Protein AF-A3ZPY6-F1 (afdb_monomer_lite)

Sequence (76 aa):
MTTSWAYLTKGNVVGSIRSNAAGFLLGLAAMGSAPWMLITALRGRPPLGYPNEVAALIAVSGVAAVMVAEWLYRVM

pLDDT: mean 91.18, std 3.54, range [76.69, 95.5]

Secondary structure (DSSP, 8-state):
-HHHHHHHHTT-HHHHHHH-HHHHHHHHHHHHHHHHHHHHHHHTS-TT-SPPHHHHHHHHHHHHHHHHHHHHHHH-

Structure (mmCIF, N/CA/C/O backbone):
data_AF-A3ZPY6-F1
#
_entry.id   AF-A3ZPY6-F1
#
loop_
_atom_site.group_PDB
_atom_site.id
_atom_site.type_symbol
_atom_site.label_atom_id
_atom_site.label_alt_id
_atom_site.label_comp_id
_atom_site.label_asym_id
_atom_site.label_entity_id
_atom_site.label_seq_id
_atom_site.pdbx_PDB_ins_code
_atom_site.Cartn_x
_atom_site.Cartn_y
_atom_site.Cartn_z
_atom_site.occupancy
_atom_site.B_iso_or_equiv
_atom_site.auth_seq_id
_atom_site.auth_comp_id
_atom_site.auth_asym_id
_atom_site.auth_atom_id
_atom_site.pdbx_PDB_model_num
ATOM 1 N N . MET A 1 1 ? -15.417 3.197 1.909 1.00 76.69 1 MET A N 1
ATOM 2 C CA . MET A 1 1 ? -14.225 3.340 1.038 1.00 76.69 1 MET A CA 1
ATOM 3 C C . MET A 1 1 ? -13.928 4.777 0.625 1.00 76.69 1 MET A C 1
ATOM 5 O O . MET A 1 1 ? -12.829 5.237 0.896 1.00 76.69 1 MET A O 1
ATOM 9 N N . THR A 1 2 ? -14.867 5.510 0.020 1.00 88.69 2 THR A N 1
ATOM 10 C CA . THR A 1 2 ? -14.656 6.898 -0.452 1.00 88.69 2 THR A CA 1
ATOM 11 C C . THR A 1 2 ? -14.197 7.870 0.644 1.00 88.69 2 THR A C 1
ATOM 13 O O . THR A 1 2 ? -13.329 8.700 0.397 1.00 88.69 2 THR A O 1
ATOM 16 N N . THR A 1 3 ? -14.686 7.725 1.881 1.00 89.56 3 THR A N 1
ATOM 17 C CA . THR A 1 3 ? -14.218 8.515 3.038 1.00 89.56 3 THR A CA 1
ATOM 18 C C . THR A 1 3 ? -12.750 8.247 3.384 1.00 89.56 3 THR A C 1
ATOM 20 O O . THR A 1 3 ? -11.988 9.180 3.622 1.00 89.56 3 THR A O 1
ATOM 23 N N . SER A 1 4 ? -12.333 6.977 3.358 1.00 90.62 4 SER A N 1
ATOM 24 C CA . SER A 1 4 ? -10.942 6.571 3.605 1.00 90.62 4 SER A CA 1
ATOM 25 C C . SER A 1 4 ? -10.002 7.136 2.537 1.00 90.62 4 SER A C 1
ATOM 27 O O . SER A 1 4 ? -8.949 7.684 2.868 1.00 90.62 4 SER A O 1
ATOM 29 N N . TRP A 1 5 ? -10.435 7.122 1.273 1.00 89.75 5 TRP A N 1
ATOM 30 C CA . TRP A 1 5 ? -9.734 7.772 0.163 1.00 89.75 5 TRP A CA 1
ATOM 31 C C . TRP A 1 5 ? -9.632 9.298 0.328 1.00 89.75 5 TRP A C 1
ATOM 33 O O . TRP A 1 5 ? -8.570 9.885 0.117 1.00 89.75 5 TRP A O 1
ATOM 43 N N . ALA A 1 6 ? -10.709 9.958 0.759 1.00 93.06 6 ALA A N 1
ATOM 44 C CA . ALA A 1 6 ? -10.702 11.399 1.007 1.00 93.06 6 ALA A CA 1
ATOM 45 C C . ALA A 1 6 ? -9.745 11.789 2.147 1.00 93.06 6 ALA A C 1
ATOM 47 O O . ALA A 1 6 ? -9.087 12.823 2.069 1.00 93.06 6 ALA A O 1
ATOM 48 N N . TYR A 1 7 ? -9.631 10.966 3.194 1.00 95.06 7 TYR A N 1
ATOM 49 C CA . TYR A 1 7 ? -8.630 11.177 4.239 1.00 95.06 7 TYR A CA 1
ATOM 50 C C . TYR A 1 7 ? -7.206 10.984 3.713 1.00 95.06 7 TYR A C 1
ATOM 52 O O . TYR A 1 7 ? -6.346 11.816 3.996 1.00 95.06 7 TYR A O 1
ATOM 60 N N . LEU A 1 8 ? -6.970 9.943 2.909 1.00 93.31 8 LEU A N 1
ATOM 61 C CA . LEU A 1 8 ? -5.650 9.647 2.352 1.00 93.31 8 LEU A CA 1
ATOM 62 C C . LEU A 1 8 ? -5.144 10.772 1.439 1.00 93.31 8 LEU A C 1
ATOM 64 O O . LEU A 1 8 ? -4.024 11.245 1.604 1.00 93.31 8 LEU A O 1
ATOM 68 N N . THR A 1 9 ? -5.991 11.260 0.531 1.00 92.62 9 THR A N 1
ATOM 69 C CA . THR A 1 9 ? -5.649 12.357 -0.397 1.00 92.62 9 THR A CA 1
ATOM 70 C C . THR A 1 9 ? -5.430 13.699 0.306 1.00 92.62 9 THR A C 1
ATOM 72 O O . THR A 1 9 ? -4.707 14.548 -0.205 1.00 92.62 9 THR A O 1
ATOM 75 N N . LYS A 1 10 ? -5.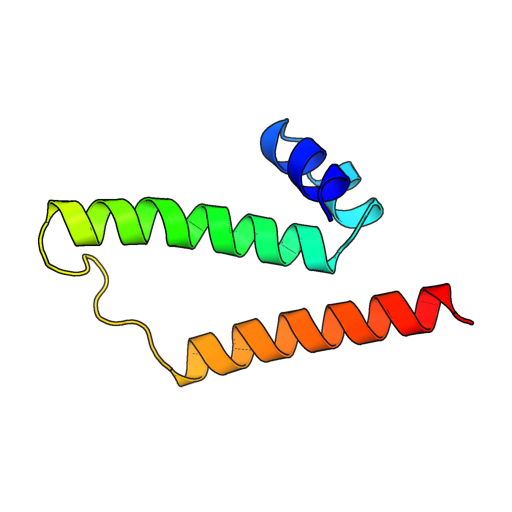995 13.882 1.504 1.00 94.75 10 LYS A N 1
ATOM 76 C CA . LYS A 1 10 ? -5.765 15.047 2.373 1.00 94.75 10 LYS A CA 1
ATOM 77 C C . LYS A 1 10 ? -4.582 14.868 3.338 1.00 94.75 10 LYS A C 1
ATOM 79 O O . LYS A 1 10 ? -4.401 15.696 4.225 1.00 94.75 10 LYS A O 1
ATOM 84 N N . GLY A 1 11 ? -3.810 13.785 3.217 1.00 92.62 11 GLY A N 1
ATOM 85 C CA . GLY A 1 11 ? -2.665 13.491 4.088 1.00 92.62 11 GLY A CA 1
ATOM 86 C C . GLY A 1 11 ? -3.029 12.969 5.485 1.00 92.62 11 GLY A C 1
ATOM 87 O O . GLY A 1 11 ? -2.153 12.792 6.327 1.00 92.62 11 GLY A O 1
ATOM 88 N N . ASN A 1 12 ? -4.304 12.680 5.757 1.00 94.31 12 ASN A N 1
ATOM 89 C CA . ASN A 1 12 ? -4.757 12.152 7.042 1.00 94.31 12 ASN A CA 1
ATOM 90 C C . ASN A 1 12 ? -4.731 10.613 7.047 1.00 94.31 12 ASN A C 1
ATOM 92 O O . ASN A 1 12 ? -5.752 9.941 6.892 1.00 94.31 12 ASN A O 1
ATOM 96 N N . VAL A 1 13 ? -3.539 10.051 7.249 1.00 92.56 13 VAL A N 1
ATOM 97 C CA . VAL A 1 13 ? -3.305 8.596 7.253 1.00 92.56 13 VAL A CA 1
ATOM 98 C C . VAL A 1 13 ? -4.111 7.890 8.351 1.00 92.56 13 VAL A C 1
ATOM 100 O O . VAL A 1 13 ? -4.760 6.876 8.099 1.00 92.56 13 VAL A O 1
ATOM 103 N N . VAL A 1 14 ? -4.133 8.452 9.562 1.00 92.12 14 VAL A N 1
ATOM 104 C CA . VAL A 1 14 ? -4.814 7.842 10.717 1.00 92.12 14 VAL A CA 1
ATOM 105 C C . VAL A 1 14 ? -6.330 7.800 10.512 1.00 92.12 14 VAL A C 1
ATOM 107 O O . VAL A 1 14 ? -6.964 6.777 10.773 1.00 92.12 14 VAL A O 1
ATOM 110 N N . GLY A 1 15 ? -6.918 8.887 10.006 1.00 90.25 15 GLY A N 1
ATOM 111 C CA . GLY A 1 15 ? -8.339 8.950 9.662 1.00 90.25 15 GLY A CA 1
ATOM 112 C C . GLY A 1 15 ? -8.708 7.985 8.534 1.00 90.25 15 GLY A C 1
ATOM 113 O O . GLY A 1 15 ? -9.764 7.350 8.574 1.00 90.25 15 GLY A O 1
ATOM 114 N N . SER A 1 16 ? -7.810 7.801 7.564 1.00 91.94 16 SER A N 1
ATOM 115 C CA . SER A 1 16 ? -7.997 6.851 6.467 1.00 91.94 16 SER A CA 1
ATOM 116 C C . SER A 1 16 ? -8.088 5.408 6.972 1.00 91.94 16 SER A C 1
ATOM 118 O O . SER A 1 16 ? -9.088 4.739 6.700 1.00 91.94 16 SER A O 1
ATOM 120 N N . ILE A 1 17 ? -7.126 4.972 7.795 1.00 92.50 17 ILE A N 1
ATOM 121 C CA . ILE A 1 17 ? -7.097 3.619 8.378 1.00 92.50 17 ILE A CA 1
ATOM 122 C C . ILE A 1 17 ? -8.308 3.382 9.286 1.00 92.50 17 ILE A C 1
ATOM 124 O O . ILE A 1 17 ? -8.981 2.364 9.156 1.00 92.50 17 ILE A O 1
ATOM 128 N N . ARG A 1 18 ? -8.622 4.330 10.184 1.00 91.06 18 ARG A N 1
ATOM 129 C CA . ARG A 1 18 ? -9.750 4.189 11.124 1.00 91.06 18 ARG A CA 1
ATOM 130 C C . ARG A 1 18 ? -11.104 4.112 10.429 1.00 91.06 18 ARG A C 1
ATOM 132 O O . ARG A 1 18 ? -12.008 3.452 10.929 1.00 91.06 18 ARG A O 1
ATOM 139 N N . SER A 1 19 ? -11.264 4.817 9.312 1.00 90.94 19 SER A N 1
ATOM 140 C CA . SER A 1 19 ? -12.538 4.820 8.592 1.00 90.94 19 SER A CA 1
ATOM 141 C C . SER A 1 19 ? -12.771 3.523 7.813 1.00 90.94 19 SER A C 1
ATOM 143 O O . SER A 1 19 ? -13.901 3.036 7.794 1.00 90.94 19 SER A O 1
ATOM 145 N N . ASN A 1 20 ? -11.732 2.966 7.179 1.00 91.31 20 ASN A N 1
ATOM 146 C CA . ASN A 1 20 ? -11.777 1.685 6.471 1.00 91.31 20 ASN A CA 1
ATOM 147 C C . ASN A 1 20 ? -10.344 1.219 6.157 1.00 91.31 20 ASN A C 1
ATOM 149 O O . ASN A 1 20 ? -9.654 1.844 5.346 1.00 91.31 20 ASN A O 1
ATOM 153 N N . ALA A 1 21 ? -9.904 0.119 6.768 1.00 91.38 21 ALA A N 1
ATOM 154 C CA . ALA A 1 21 ? -8.528 -0.360 6.651 1.00 91.38 21 ALA A CA 1
ATOM 155 C C . ALA A 1 21 ? -8.254 -0.940 5.256 1.00 91.38 21 ALA A C 1
ATOM 157 O O . ALA A 1 21 ? -7.219 -0.657 4.650 1.00 91.38 21 ALA A O 1
ATOM 158 N N . ALA A 1 22 ? -9.217 -1.677 4.698 1.00 91.94 22 ALA A N 1
ATOM 159 C CA . ALA A 1 22 ? -9.119 -2.190 3.332 1.00 91.94 22 ALA A CA 1
ATOM 160 C C . ALA A 1 22 ? -9.029 -1.062 2.287 1.00 91.94 22 ALA A C 1
ATOM 162 O O . ALA A 1 22 ? -8.241 -1.127 1.345 1.00 91.94 22 ALA A O 1
ATOM 163 N N . GLY A 1 23 ? -9.814 0.002 2.470 1.00 90.44 23 GLY A N 1
ATOM 164 C CA . GLY A 1 23 ? -9.815 1.189 1.618 1.00 90.44 23 GLY A CA 1
ATOM 165 C C . GLY A 1 23 ? -8.499 1.956 1.673 1.00 90.44 23 GLY A C 1
ATOM 166 O O . GLY A 1 23 ? -8.044 2.440 0.641 1.00 90.44 23 GLY A O 1
ATOM 167 N N . PHE A 1 24 ? -7.850 2.001 2.838 1.00 93.75 24 PHE A N 1
ATOM 168 C CA . PHE A 1 24 ? -6.507 2.559 2.969 1.00 93.75 24 PHE A CA 1
ATOM 169 C C . PHE A 1 24 ? -5.473 1.751 2.171 1.00 93.75 24 PHE A C 1
ATOM 171 O O . PHE A 1 24 ? -4.714 2.334 1.398 1.00 93.75 24 PHE A O 1
ATOM 178 N N . LEU A 1 25 ? -5.478 0.416 2.293 1.00 93.25 25 LEU A N 1
ATOM 179 C CA . LEU A 1 25 ? -4.565 -0.459 1.543 1.00 93.25 25 LEU A CA 1
ATOM 180 C C . LEU A 1 25 ? -4.748 -0.323 0.027 1.00 93.25 25 LEU A C 1
ATOM 182 O O . LEU A 1 25 ? -3.769 -0.212 -0.709 1.00 93.25 25 LEU A O 1
ATOM 186 N N . LEU A 1 26 ? -5.996 -0.269 -0.441 1.00 92.00 26 LEU A N 1
ATOM 187 C CA . LEU A 1 26 ? -6.299 -0.013 -1.850 1.00 92.00 26 LEU A CA 1
ATOM 188 C C . LEU A 1 26 ? -5.867 1.385 -2.289 1.00 92.00 26 LEU A C 1
ATOM 190 O O . LEU A 1 26 ? -5.383 1.554 -3.406 1.00 92.00 26 LEU A O 1
ATOM 194 N N . GLY A 1 27 ? -5.992 2.376 -1.407 1.00 92.12 27 GLY A N 1
ATOM 195 C CA . GLY A 1 27 ? -5.511 3.725 -1.661 1.00 92.12 27 GLY A CA 1
ATOM 196 C C . GLY A 1 27 ? -3.995 3.776 -1.864 1.00 92.12 27 GLY A C 1
ATOM 197 O O . GLY A 1 27 ? -3.529 4.381 -2.827 1.00 92.12 27 GLY A O 1
ATOM 198 N N . LEU A 1 28 ? -3.226 3.077 -1.023 1.00 92.38 28 LEU A N 1
ATOM 199 C CA . LEU A 1 28 ? -1.776 2.934 -1.190 1.00 92.38 28 LEU A CA 1
ATOM 200 C C . LEU A 1 28 ? -1.412 2.196 -2.480 1.00 92.38 28 LEU A C 1
ATOM 202 O O . LEU A 1 28 ? -0.515 2.629 -3.205 1.00 92.38 28 LEU A O 1
ATOM 206 N N . ALA A 1 29 ? -2.128 1.112 -2.790 1.00 91.81 29 ALA A N 1
ATOM 207 C CA . ALA A 1 29 ? -1.928 0.381 -4.034 1.00 91.81 29 ALA A CA 1
ATOM 208 C C . ALA A 1 29 ? -2.147 1.296 -5.248 1.00 91.81 29 ALA A C 1
ATOM 210 O O . ALA A 1 29 ? -1.315 1.304 -6.151 1.00 91.81 29 ALA A O 1
ATOM 211 N N . ALA A 1 30 ? -3.199 2.120 -5.236 1.00 92.19 30 ALA A N 1
ATOM 212 C CA . ALA A 1 30 ? -3.480 3.095 -6.287 1.00 92.19 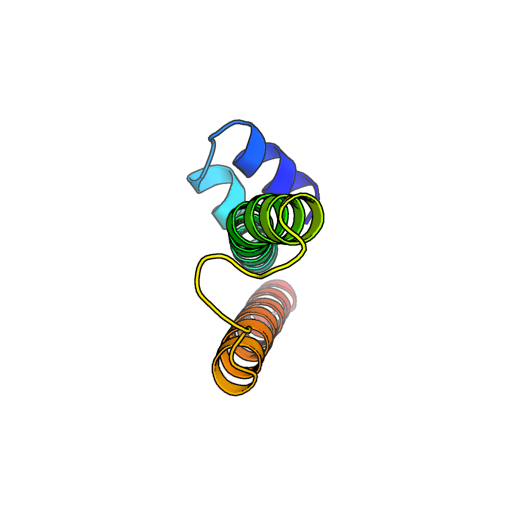30 ALA A CA 1
ATOM 213 C C . ALA A 1 30 ? -2.410 4.197 -6.383 1.00 92.19 30 ALA A C 1
ATOM 215 O O . ALA A 1 30 ? -2.012 4.565 -7.487 1.00 92.19 30 ALA A O 1
ATOM 216 N N . MET A 1 31 ? -1.902 4.698 -5.250 1.00 92.50 31 MET A N 1
ATOM 217 C CA . MET A 1 31 ? -0.820 5.692 -5.231 1.00 92.50 31 MET A CA 1
ATOM 218 C C . MET A 1 31 ? 0.472 5.172 -5.869 1.00 92.50 31 MET A C 1
ATOM 220 O O . MET A 1 31 ? 1.199 5.956 -6.470 1.00 92.50 31 MET A O 1
ATOM 224 N N . GLY A 1 32 ? 0.765 3.874 -5.754 1.00 90.69 32 GLY A N 1
ATOM 225 C CA . GLY A 1 32 ? 1.916 3.257 -6.415 1.00 90.69 32 GLY A CA 1
ATOM 226 C C . GLY A 1 32 ? 1.639 2.875 -7.870 1.00 90.69 32 GLY A C 1
ATOM 227 O O . GLY A 1 32 ? 2.438 3.172 -8.759 1.00 90.69 32 GLY A O 1
ATOM 228 N N . SER A 1 33 ? 0.500 2.228 -8.129 1.00 90.62 33 SER A N 1
ATOM 229 C CA . SER A 1 33 ? 0.182 1.665 -9.441 1.00 90.62 33 SER A CA 1
ATOM 230 C C . SER A 1 33 ? -0.186 2.727 -10.473 1.00 90.62 33 SER A C 1
ATOM 232 O O . SER A 1 33 ? 0.214 2.590 -11.625 1.00 90.62 33 SER A O 1
ATOM 234 N N . ALA A 1 34 ? -0.875 3.809 -10.097 1.00 92.62 34 ALA A N 1
ATOM 235 C CA . ALA A 1 34 ? -1.308 4.817 -11.062 1.00 92.62 34 ALA A CA 1
ATOM 236 C C . ALA A 1 34 ? -0.134 5.598 -11.689 1.00 92.62 34 ALA A C 1
ATOM 238 O O . ALA A 1 34 ? -0.063 5.647 -12.921 1.00 92.62 34 ALA A O 1
ATOM 239 N N . PRO A 1 35 ? 0.835 6.147 -10.922 1.00 93.06 35 PRO A N 1
ATOM 240 C CA . PRO A 1 35 ? 2.011 6.790 -11.510 1.00 93.06 35 PRO A CA 1
ATOM 241 C C . PRO A 1 35 ? 2.846 5.805 -12.320 1.00 93.06 35 PRO A C 1
ATOM 243 O O . PRO A 1 35 ? 3.320 6.135 -13.403 1.00 93.06 35 PRO A O 1
ATOM 246 N N . TRP A 1 36 ? 2.990 4.578 -11.819 1.00 90.81 36 TRP A N 1
ATOM 247 C CA . TRP A 1 36 ? 3.678 3.514 -12.528 1.00 90.81 36 TRP A CA 1
ATOM 248 C C . TRP A 1 36 ? 3.049 3.251 -13.900 1.00 90.81 36 TRP A C 1
ATOM 250 O O . TRP A 1 36 ? 3.744 3.347 -14.909 1.00 90.81 36 TRP A O 1
ATOM 260 N N . MET A 1 37 ? 1.738 2.996 -13.954 1.00 90.38 37 MET A N 1
ATOM 261 C CA . MET A 1 37 ? 1.002 2.743 -15.194 1.00 90.38 37 MET A CA 1
ATOM 262 C C . MET A 1 37 ? 1.107 3.932 -16.150 1.00 90.38 37 MET A C 1
ATOM 264 O O . MET A 1 37 ? 1.377 3.731 -17.334 1.00 90.38 37 MET A O 1
ATOM 268 N N . LEU A 1 38 ? 1.000 5.164 -15.642 1.00 94.12 38 LEU A N 1
ATOM 269 C CA . LEU A 1 38 ? 1.173 6.375 -16.443 1.00 94.12 38 LEU A CA 1
ATOM 270 C C . LEU A 1 38 ? 2.572 6.440 -17.075 1.00 94.12 38 LEU A C 1
ATOM 272 O O . LEU A 1 38 ? 2.701 6.659 -18.278 1.00 94.12 38 LEU A O 1
ATOM 276 N N . ILE A 1 39 ? 3.626 6.186 -16.295 1.00 93.50 39 ILE A N 1
ATOM 277 C CA . ILE A 1 39 ? 5.003 6.165 -16.805 1.00 93.50 39 ILE A CA 1
ATOM 278 C C . ILE A 1 39 ? 5.184 5.030 -17.821 1.00 93.50 39 ILE A C 1
ATOM 280 O O . ILE A 1 39 ? 5.850 5.228 -18.839 1.00 93.50 39 ILE A O 1
ATOM 284 N N . THR A 1 40 ? 4.595 3.855 -17.574 1.00 92.56 40 THR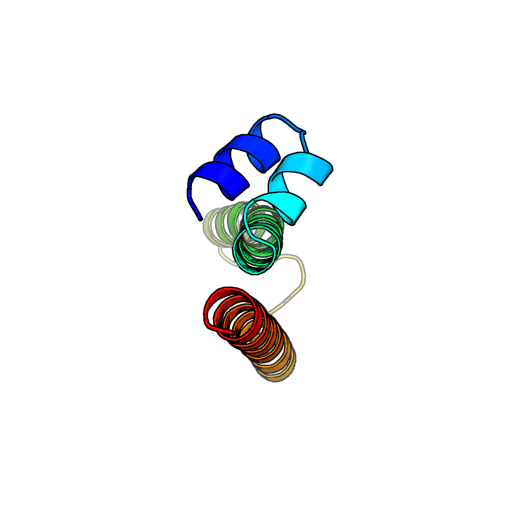 A N 1
ATOM 285 C CA . THR A 1 40 ? 4.680 2.718 -18.503 1.00 92.56 40 THR A CA 1
ATOM 286 C C . THR A 1 40 ? 4.030 3.044 -19.846 1.00 92.56 40 THR A C 1
ATOM 288 O O . THR A 1 40 ? 4.638 2.787 -20.883 1.00 92.56 40 THR A O 1
ATOM 291 N N . ALA A 1 41 ? 2.854 3.683 -19.829 1.00 92.44 41 ALA A N 1
ATOM 292 C CA . ALA A 1 41 ? 2.124 4.097 -21.020 1.00 92.44 41 ALA A CA 1
ATOM 293 C C . ALA A 1 41 ? 2.897 5.156 -21.817 1.00 92.44 41 ALA A C 1
ATOM 295 O O . ALA A 1 41 ? 3.013 5.042 -23.033 1.00 92.44 41 ALA A O 1
ATOM 296 N N . LEU A 1 42 ? 3.493 6.141 -21.134 1.00 95.12 42 LEU A N 1
ATOM 297 C CA . LEU A 1 42 ? 4.286 7.193 -21.779 1.00 95.12 42 LEU A CA 1
ATOM 298 C C . LEU A 1 42 ? 5.595 6.669 -22.392 1.00 95.12 42 LEU A C 1
ATOM 300 O O . LEU A 1 42 ? 6.033 7.17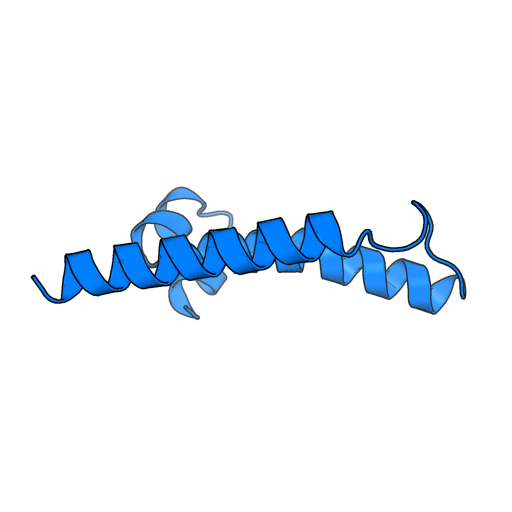2 -23.422 1.00 95.12 42 LEU A O 1
ATOM 304 N N . ARG A 1 43 ? 6.244 5.677 -21.768 1.00 94.12 43 ARG A N 1
ATOM 305 C CA . ARG A 1 43 ? 7.511 5.100 -22.261 1.00 94.12 43 ARG A CA 1
ATOM 306 C C . ARG A 1 43 ? 7.325 3.935 -23.234 1.00 94.12 43 ARG A C 1
ATOM 308 O O . ARG A 1 43 ? 8.310 3.511 -23.836 1.00 94.12 43 ARG A O 1
ATOM 315 N N . GLY A 1 44 ? 6.122 3.366 -23.321 1.00 91.25 44 GLY A N 1
ATOM 316 C CA . GLY A 1 44 ? 5.846 2.118 -24.041 1.00 91.25 44 GLY A CA 1
ATOM 317 C C . GLY A 1 44 ? 6.490 0.871 -23.417 1.00 91.25 44 GLY A C 1
ATOM 318 O O . GLY A 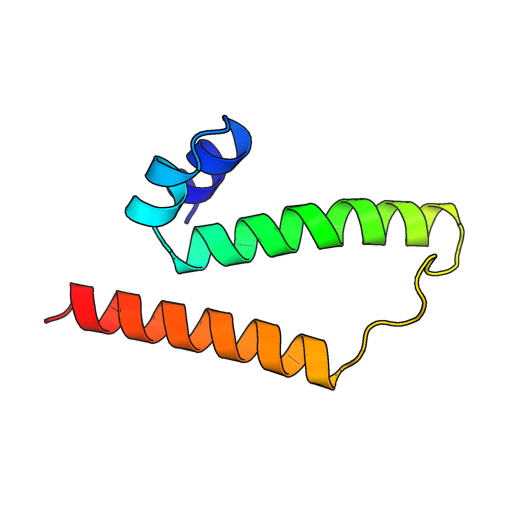1 44 ? 6.456 -0.201 -24.013 1.00 91.25 44 GLY A O 1
A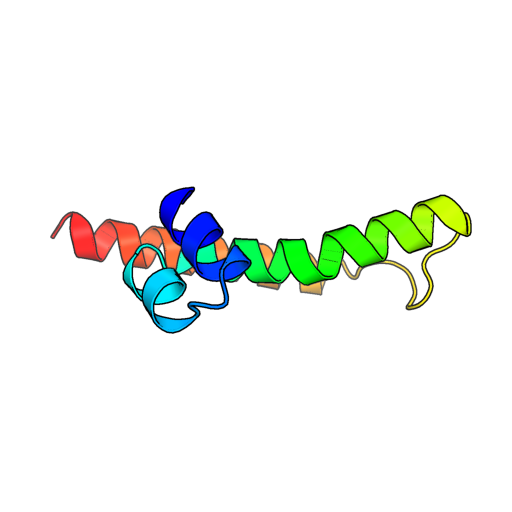TOM 319 N N . ARG A 1 45 ? 7.105 0.993 -22.231 1.00 89.62 45 ARG A N 1
ATOM 320 C CA . ARG A 1 45 ? 7.742 -0.110 -21.496 1.00 89.62 45 ARG A CA 1
ATOM 321 C C . ARG A 1 45 ? 7.745 0.145 -19.985 1.00 89.62 45 ARG A C 1
ATOM 323 O O . ARG A 1 45 ? 7.938 1.292 -19.566 1.00 89.62 45 ARG A O 1
ATOM 330 N N . PRO A 1 46 ? 7.584 -0.897 -19.153 1.00 87.56 46 PRO A N 1
ATOM 331 C CA . PRO A 1 46 ? 7.580 -0.750 -17.702 1.00 87.56 46 PRO A CA 1
ATOM 332 C C . PRO A 1 46 ? 8.984 -0.439 -17.140 1.00 87.56 46 PRO A C 1
ATOM 334 O O . PRO A 1 46 ? 9.936 -1.150 -17.462 1.00 87.56 46 PRO A O 1
ATOM 337 N N . PRO A 1 47 ? 9.157 0.600 -16.296 1.00 84.44 47 PRO A N 1
ATOM 338 C CA . PRO A 1 47 ? 10.485 1.059 -15.874 1.00 84.44 47 PRO A CA 1
ATOM 339 C C . PRO A 1 47 ? 11.204 0.172 -14.836 1.00 84.44 47 PRO A C 1
ATOM 341 O O . PRO A 1 47 ? 12.426 0.122 -14.848 1.00 84.44 47 PRO A O 1
ATOM 344 N N . LEU A 1 48 ? 10.476 -0.531 -13.971 1.00 83.62 48 LEU A N 1
ATOM 345 C CA . LEU A 1 48 ? 10.947 -1.553 -13.005 1.00 83.62 48 LEU A CA 1
ATOM 346 C C . LEU A 1 48 ? 10.620 -3.009 -13.455 1.00 83.62 48 LEU A C 1
ATOM 348 O O . LEU A 1 48 ? 10.638 -3.926 -12.640 1.00 83.62 48 LEU A O 1
ATOM 352 N N . GLY A 1 49 ? 10.306 -3.243 -14.736 1.00 82.81 49 GLY A N 1
ATOM 353 C CA . GLY A 1 49 ? 9.981 -4.584 -15.252 1.00 82.81 49 GLY A CA 1
ATOM 354 C C . GLY A 1 49 ? 8.506 -4.989 -15.133 1.00 82.81 49 GLY A C 1
ATOM 355 O O . GLY A 1 49 ? 7.669 -4.229 -14.651 1.00 82.81 49 GLY A O 1
ATOM 356 N N . TYR A 1 50 ? 8.166 -6.169 -15.656 1.00 83.38 50 TYR A N 1
ATOM 357 C CA . TYR A 1 50 ? 6.781 -6.646 -15.693 1.00 83.38 50 TYR A CA 1
ATOM 358 C C . TYR A 1 50 ? 6.272 -7.024 -14.293 1.00 83.38 50 TYR A C 1
ATOM 360 O O . TYR A 1 50 ? 7.044 -7.531 -13.476 1.00 83.38 50 TYR A O 1
ATOM 368 N N . PRO A 1 51 ? 4.982 -6.779 -14.000 1.00 81.00 51 PRO A N 1
ATOM 369 C CA . PRO A 1 51 ? 4.397 -7.137 -12.716 1.00 81.00 51 PRO A CA 1
ATOM 370 C C . PRO A 1 51 ? 4.481 -8.649 -12.476 1.00 81.00 51 PRO A C 1
ATOM 372 O O . PRO A 1 51 ? 4.202 -9.449 -13.364 1.00 81.00 51 PRO A O 1
ATOM 375 N N . ASN A 1 52 ? 4.857 -9.032 -11.255 1.00 89.31 52 ASN A N 1
ATOM 376 C CA . ASN A 1 52 ? 4.894 -10.426 -10.825 1.00 89.31 52 ASN A CA 1
ATOM 377 C C . ASN A 1 52 ? 3.486 -10.880 -10.406 1.00 89.31 52 ASN A C 1
ATOM 379 O O . ASN A 1 52 ? 2.908 -10.325 -9.468 1.00 89.31 52 ASN A O 1
ATOM 383 N N . GLU A 1 53 ? 2.961 -11.909 -11.070 1.00 91.44 53 GLU A N 1
ATOM 384 C CA . GLU A 1 53 ? 1.636 -12.480 -10.802 1.00 91.44 53 GLU A CA 1
ATOM 385 C C . GLU A 1 53 ? 1.480 -12.968 -9.358 1.00 91.44 53 GLU A C 1
ATOM 387 O O . GLU A 1 53 ? 0.454 -12.719 -8.728 1.00 91.44 53 GLU A O 1
ATOM 392 N N . VAL A 1 54 ? 2.517 -13.591 -8.790 1.00 93.06 54 VAL A N 1
ATOM 393 C CA . VAL A 1 54 ? 2.500 -14.086 -7.406 1.00 93.06 54 VAL A CA 1
ATOM 394 C C . VAL A 1 54 ? 2.408 -12.921 -6.423 1.00 93.06 54 VAL A C 1
ATOM 396 O O . VAL A 1 54 ? 1.634 -12.967 -5.469 1.00 93.06 54 VAL A O 1
ATOM 399 N N . ALA A 1 55 ? 3.154 -11.841 -6.672 1.00 88.50 55 ALA A N 1
ATOM 400 C CA . ALA A 1 55 ? 3.096 -10.647 -5.833 1.00 88.50 55 ALA A CA 1
ATOM 401 C C . ALA A 1 55 ? 1.714 -9.976 -5.903 1.00 88.50 55 ALA A C 1
ATOM 403 O O . ALA A 1 55 ? 1.171 -9.572 -4.874 1.00 88.50 55 ALA A O 1
ATOM 404 N N . ALA A 1 56 ? 1.120 -9.906 -7.099 1.00 90.25 56 ALA A N 1
ATOM 405 C CA . ALA A 1 56 ? -0.232 -9.389 -7.287 1.00 90.25 56 ALA A CA 1
ATOM 406 C C . ALA A 1 56 ? -1.274 -10.251 -6.556 1.00 90.25 56 ALA A C 1
ATOM 408 O O . ALA A 1 56 ? -2.131 -9.712 -5.856 1.00 90.25 56 ALA A O 1
ATOM 409 N N . LEU A 1 57 ? -1.164 -11.579 -6.651 1.00 94.00 57 LEU A N 1
ATOM 410 C CA . LEU A 1 57 ? -2.054 -12.513 -5.967 1.00 94.00 57 LEU A CA 1
ATOM 411 C C . LEU A 1 57 ? -1.990 -12.339 -4.447 1.00 94.00 57 LEU A C 1
ATOM 413 O O . LEU A 1 57 ? -3.033 -12.255 -3.799 1.00 94.00 57 LEU A O 1
ATOM 417 N N . ILE A 1 58 ? -0.784 -12.241 -3.881 1.00 94.19 58 ILE A N 1
ATOM 418 C CA . ILE A 1 58 ? -0.585 -12.014 -2.443 1.00 94.19 58 ILE A CA 1
ATOM 419 C C . ILE A 1 58 ? -1.206 -10.679 -2.022 1.00 94.19 58 ILE A C 1
ATOM 421 O O . ILE A 1 58 ? -1.929 -10.632 -1.029 1.00 94.19 58 ILE A O 1
ATOM 425 N N . ALA A 1 59 ? -0.975 -9.605 -2.783 1.00 91.38 59 ALA A N 1
ATOM 426 C CA . ALA A 1 59 ? -1.515 -8.285 -2.467 1.00 91.38 59 ALA A CA 1
ATOM 427 C C . ALA A 1 59 ? -3.053 -8.273 -2.477 1.00 91.38 59 ALA A C 1
ATOM 429 O O . ALA A 1 59 ? -3.675 -7.809 -1.520 1.00 91.38 59 ALA A O 1
ATOM 430 N N . VAL A 1 60 ? -3.672 -8.828 -3.524 1.00 92.94 60 VAL A N 1
ATOM 431 C CA . VAL A 1 60 ? -5.137 -8.905 -3.649 1.00 92.94 60 VAL A CA 1
ATOM 432 C C . VAL A 1 60 ? -5.732 -9.784 -2.550 1.00 92.94 60 VAL A C 1
ATOM 434 O O . VAL A 1 60 ? -6.696 -9.380 -1.901 1.00 92.94 60 VAL A O 1
ATOM 437 N N . SER A 1 61 ? -5.130 -10.946 -2.291 1.00 95.25 61 SER A N 1
ATOM 438 C CA . SER A 1 61 ? -5.583 -11.865 -1.240 1.00 95.25 61 SER A CA 1
ATOM 439 C C . SER A 1 61 ? -5.467 -11.235 0.149 1.00 95.25 61 SER A C 1
ATOM 441 O O . SER A 1 61 ? -6.376 -11.370 0.964 1.00 95.25 61 SER A O 1
ATOM 443 N N . GLY A 1 62 ? -4.388 -10.489 0.409 1.00 94.50 62 GLY A N 1
ATOM 444 C CA . GLY A 1 62 ? -4.196 -9.749 1.655 1.00 94.50 62 GLY A CA 1
ATOM 445 C C . GLY A 1 62 ? -5.262 -8.674 1.864 1.00 94.50 62 GLY A C 1
ATOM 446 O O . GLY A 1 62 ? -5.865 -8.606 2.933 1.00 94.50 62 GLY A O 1
ATOM 447 N N . VAL A 1 63 ? -5.564 -7.874 0.836 1.00 94.25 63 VAL A N 1
ATOM 448 C CA . VAL A 1 63 ? -6.648 -6.878 0.904 1.00 94.25 63 VAL A CA 1
ATOM 449 C C . VAL A 1 63 ? -8.002 -7.551 1.130 1.00 94.25 63 VAL A C 1
ATOM 451 O O . VAL A 1 63 ? -8.772 -7.087 1.969 1.00 94.25 63 VAL A O 1
ATOM 454 N N . ALA A 1 64 ? -8.287 -8.654 0.432 1.00 93.50 64 ALA A N 1
ATOM 455 C CA . ALA A 1 64 ? -9.526 -9.406 0.602 1.00 93.50 64 ALA A CA 1
ATOM 456 C C . ALA A 1 64 ? -9.665 -9.966 2.027 1.00 93.50 64 ALA A C 1
ATOM 458 O O . ALA A 1 64 ? -10.725 -9.836 2.637 1.00 93.50 64 ALA A O 1
ATOM 459 N N . ALA A 1 65 ? -8.590 -10.510 2.602 1.00 95.50 65 ALA A N 1
ATOM 460 C CA . ALA A 1 65 ? -8.582 -10.970 3.987 1.00 95.50 65 ALA A CA 1
ATOM 461 C C . ALA A 1 65 ? -8.879 -9.826 4.972 1.00 95.50 65 ALA A C 1
ATOM 463 O O . ALA A 1 65 ? -9.692 -9.993 5.879 1.00 95.50 65 ALA A O 1
ATOM 464 N N . VAL A 1 66 ? -8.292 -8.641 4.761 1.00 93.88 66 VAL A N 1
ATOM 465 C CA . VAL A 1 66 ? -8.572 -7.448 5.580 1.00 93.88 66 VAL A CA 1
ATOM 466 C C . VAL A 1 66 ? -10.023 -6.992 5.427 1.00 93.88 66 VAL A C 1
ATOM 468 O O . VAL A 1 66 ? -10.651 -6.639 6.421 1.00 93.88 66 VAL A O 1
ATOM 471 N N . MET A 1 67 ? -10.586 -7.035 4.216 1.00 92.88 67 MET A N 1
ATOM 472 C CA . MET A 1 67 ? -12.005 -6.735 3.994 1.00 92.88 67 MET A CA 1
ATOM 473 C C . MET A 1 67 ? -12.915 -7.686 4.766 1.00 92.88 67 MET A C 1
ATOM 475 O O . MET A 1 67 ? -13.843 -7.227 5.426 1.00 92.88 67 MET A O 1
ATOM 479 N N . VAL A 1 68 ? -12.650 -8.993 4.692 1.00 94.19 68 VAL A N 1
ATOM 480 C CA . VAL A 1 68 ? -13.444 -10.012 5.389 1.00 94.19 68 VAL A CA 1
ATOM 481 C C . VAL A 1 68 ? -13.321 -9.847 6.902 1.00 94.19 68 VAL A C 1
ATOM 483 O O . VAL A 1 68 ? -14.333 -9.875 7.594 1.00 94.19 68 VAL A O 1
ATOM 486 N N . ALA A 1 69 ? -12.114 -9.612 7.420 1.00 93.19 69 ALA A N 1
ATOM 487 C CA . ALA A 1 69 ? -11.896 -9.375 8.844 1.00 93.19 69 ALA A CA 1
ATOM 488 C C . ALA A 1 69 ? -12.613 -8.105 9.335 1.00 93.19 69 ALA A C 1
ATOM 490 O O . ALA A 1 69 ? -13.287 -8.140 10.364 1.00 93.19 69 ALA A O 1
ATOM 491 N N . GLU A 1 70 ? -12.520 -6.998 8.586 1.00 90.50 70 GLU A N 1
ATOM 492 C CA . GLU A 1 70 ? -13.228 -5.755 8.916 1.00 90.50 70 GLU A CA 1
ATOM 493 C C . GLU A 1 70 ? -14.750 -5.958 8.871 1.00 90.50 70 GLU A C 1
ATOM 495 O O . GLU A 1 70 ? -15.468 -5.436 9.721 1.00 90.50 70 GLU A O 1
ATOM 500 N N . TRP A 1 71 ? -15.248 -6.729 7.902 1.00 91.56 71 TRP A N 1
ATOM 501 C CA . TRP A 1 71 ? -16.667 -7.054 7.792 1.00 91.56 71 TRP A CA 1
ATOM 502 C C . TRP A 1 71 ? -17.152 -7.897 8.975 1.00 91.56 71 TRP A C 1
ATOM 504 O O . TRP A 1 71 ? -18.131 -7.521 9.613 1.00 91.56 71 TRP A O 1
ATOM 514 N N . LEU A 1 72 ? -16.440 -8.973 9.322 1.00 93.25 72 LEU A N 1
ATOM 515 C CA . LEU A 1 72 ? -16.777 -9.831 10.463 1.00 93.25 72 LEU A CA 1
ATOM 516 C C . LEU A 1 72 ? -16.810 -9.041 11.774 1.00 93.25 72 LEU A C 1
ATOM 518 O O . LEU A 1 72 ? -17.760 -9.176 12.537 1.00 93.25 72 LEU A O 1
ATOM 522 N N . TYR A 1 73 ? -15.823 -8.168 11.998 1.00 91.00 73 TYR A N 1
ATOM 523 C CA . TYR A 1 73 ? -15.767 -7.319 13.190 1.00 91.00 73 TYR A CA 1
ATOM 524 C C . TYR A 1 73 ? -16.939 -6.333 13.297 1.00 91.00 73 TYR A C 1
ATOM 526 O O . TYR A 1 73 ? -17.313 -5.949 14.395 1.00 91.00 73 TYR A O 1
ATOM 534 N N . ARG A 1 74 ? -17.502 -5.884 12.169 1.00 87.19 74 ARG A N 1
ATOM 535 C CA . ARG A 1 74 ? -18.652 -4.963 12.158 1.00 87.19 74 ARG A CA 1
ATOM 536 C C . ARG A 1 74 ? -19.998 -5.669 12.300 1.00 87.19 74 ARG A C 1
ATOM 538 O O . ARG A 1 74 ? -20.976 -5.004 12.626 1.00 87.19 74 ARG A O 1
ATOM 545 N N . VAL A 1 75 ? -20.067 -6.947 11.933 1.00 92.62 75 VAL A N 1
ATOM 546 C CA . VAL A 1 75 ? -21.300 -7.747 11.961 1.00 92.62 75 VAL A CA 1
ATOM 547 C C . VAL A 1 75 ? -21.512 -8.415 13.319 1.00 92.62 75 VAL A C 1
ATOM 549 O O . VAL A 1 75 ? -22.661 -8.613 13.708 1.00 92.62 75 VAL A O 1
ATOM 552 N N . MET A 1 76 ? -20.428 -8.764 14.015 1.00 80.44 76 MET A N 1
ATOM 553 C CA . MET A 1 76 ? -20.454 -9.211 15.414 1.00 80.44 76 MET A CA 1
ATOM 554 C C . MET A 1 76 ? -20.712 -8.046 16.368 1.00 80.44 76 MET A C 1
ATOM 556 O O . MET A 1 76 ? -21.443 -8.277 17.356 1.00 80.44 76 MET A O 1
#

Foldseek 3Di:
DVQLLVCVVVVNLVSNCVVAVLRSLVSVVCVVVVVQVVVCVVVVHGPVHDDDPVVVVVSVVVSVVSVVVVVVVVVD

Radius of gyration: 14.69 Å; chains: 1; bounding box: 32×29×40 Å

Organism: NCBI:txid314230